Protein AF-A0A2X3J8E3-F1 (afdb_monomer_lite)

Secondary structure (DSSP, 8-state):
-HHHHHHHHHHHHHHHHHHHHHHHHHHHHHHHHHHHHHHHHHHHHHHHHHHHHHHHHHHHHHHHHHHHHHHHHTGGG-TTTGGG--

Radius of gyration: 34.48 Å; chains: 1; bounding box: 66×11×92 Å

pLDDT: mean 89.23, std 13.32, range [50.78, 98.5]

InterPro domains:
  IPR004089 Methyl-accepting chemotaxis protein (MCP) signalling domain [PF00015] (14-86)
  IPR004089 Methyl-accepting chemotaxis protein (MCP) signalling domain [PS50111] (1-86)

Organism: NCBI:txid158822

Sequence (86 aa):
MQENSQYAIQANQRADEARDMVAGGDQMMHTVNMSMQDIVARSSEMRGIVAMIDNVAFQTNILALNAAIEAAHAGNQGRGFAVVAS

Structure (mmCIF, N/CA/C/O backbone):
data_AF-A0A2X3J8E3-F1
#
_entry.id   AF-A0A2X3J8E3-F1
#
loop_
_atom_site.group_PDB
_atom_site.id
_atom_site.type_symbol
_atom_site.label_atom_id
_atom_site.label_alt_id
_atom_site.label_comp_id
_atom_site.label_asym_id
_atom_site.label_entity_id
_atom_site.label_seq_id
_atom_site.pdbx_PDB_ins_code
_atom_site.Cartn_x
_atom_site.Cartn_y
_atom_site.Cartn_z
_atom_site.occupancy
_atom_site.B_iso_or_equiv
_atom_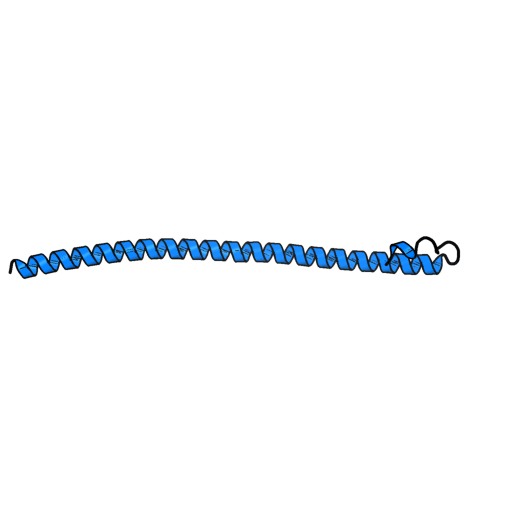site.auth_seq_id
_atom_site.auth_comp_id
_atom_site.auth_asym_id
_atom_site.auth_atom_id
_atom_site.pdbx_PDB_model_num
ATOM 1 N N . MET A 1 1 ? -34.272 -5.432 51.417 1.00 64.62 1 MET A N 1
ATOM 2 C CA . MET A 1 1 ? -34.930 -5.146 50.116 1.00 64.62 1 MET A CA 1
ATOM 3 C C . MET A 1 1 ? -34.344 -3.921 49.412 1.00 64.62 1 MET A C 1
ATOM 5 O O . MET A 1 1 ? -34.152 -4.006 48.208 1.00 64.62 1 MET A O 1
ATOM 9 N N . GLN A 1 2 ? -34.022 -2.824 50.117 1.00 72.00 2 GLN A N 1
ATOM 10 C CA . GLN A 1 2 ? -33.393 -1.636 49.504 1.00 72.00 2 GLN A CA 1
ATOM 11 C C . GLN A 1 2 ? -32.048 -1.935 48.817 1.00 72.00 2 GLN A C 1
ATOM 13 O O . GLN A 1 2 ? -31.870 -1.531 47.675 1.00 72.00 2 GLN A O 1
ATOM 18 N N . GLU A 1 3 ? -31.157 -2.712 49.443 1.00 78.62 3 GLU A N 1
ATOM 19 C CA . GLU A 1 3 ? -29.886 -3.113 48.813 1.00 78.62 3 GLU A CA 1
ATOM 20 C C . GLU A 1 3 ? -30.089 -3.924 47.527 1.00 78.62 3 GLU A C 1
ATOM 22 O O . GLU A 1 3 ? -29.490 -3.595 46.513 1.00 78.62 3 GLU A O 1
ATOM 27 N N . ASN A 1 4 ? -30.980 -4.926 47.512 1.00 84.12 4 ASN A N 1
ATOM 28 C CA . ASN A 1 4 ? -31.276 -5.696 46.291 1.00 84.12 4 ASN A CA 1
ATOM 29 C C . ASN A 1 4 ? -31.764 -4.808 45.137 1.00 84.12 4 ASN A C 1
ATOM 31 O O . ASN A 1 4 ? -31.380 -5.030 43.992 1.00 84.12 4 ASN A O 1
ATOM 35 N N . SER A 1 5 ? -32.594 -3.805 45.435 1.00 88.88 5 SER A N 1
ATOM 36 C CA . SER A 1 5 ? -33.047 -2.826 44.439 1.00 88.88 5 SER A CA 1
ATOM 37 C C . SER A 1 5 ? -31.874 -2.002 43.899 1.00 88.88 5 SER A C 1
ATOM 39 O O . SER A 1 5 ? -31.719 -1.839 42.691 1.00 88.88 5 SER A O 1
ATOM 41 N N . GLN A 1 6 ? -30.984 -1.555 44.787 1.00 90.88 6 GLN A N 1
ATOM 42 C CA . GLN A 1 6 ? -29.800 -0.786 44.415 1.00 90.88 6 GLN A CA 1
ATOM 43 C C . GLN A 1 6 ? -28.806 -1.615 43.582 1.00 90.88 6 GLN A C 1
ATOM 45 O O . GLN A 1 6 ? -28.288 -1.119 42.583 1.00 90.88 6 GLN A O 1
ATOM 50 N N . TYR A 1 7 ? -28.605 -2.892 43.924 1.00 90.69 7 TYR A N 1
ATOM 51 C CA . TYR A 1 7 ? -27.811 -3.833 43.129 1.00 90.69 7 TYR A CA 1
ATOM 52 C C . TYR A 1 7 ? -28.407 -4.059 41.734 1.00 90.69 7 TYR A C 1
ATOM 54 O O . TYR A 1 7 ? -27.665 -4.066 40.753 1.00 90.69 7 TYR A O 1
ATOM 62 N N . ALA A 1 8 ? -29.732 -4.191 41.617 1.00 92.94 8 ALA A N 1
ATOM 63 C CA . ALA A 1 8 ? -30.403 -4.362 40.328 1.00 92.94 8 ALA A CA 1
ATOM 64 C C . ALA A 1 8 ? -30.271 -3.122 39.423 1.00 92.94 8 ALA A C 1
ATOM 66 O O . ALA A 1 8 ? -30.066 -3.260 38.216 1.00 92.94 8 ALA A O 1
ATOM 67 N N . ILE A 1 9 ? -30.343 -1.914 39.992 1.00 93.88 9 ILE A N 1
ATOM 68 C CA . ILE A 1 9 ? -30.129 -0.657 39.255 1.00 93.88 9 ILE A CA 1
ATOM 69 C C . ILE A 1 9 ? -28.681 -0.568 38.767 1.00 93.88 9 ILE A C 1
ATOM 71 O O . ILE A 1 9 ? -28.438 -0.314 37.590 1.00 93.88 9 ILE A O 1
ATOM 75 N N . GLN A 1 10 ? -27.718 -0.839 39.650 1.00 95.12 10 GLN A N 1
ATOM 76 C CA . GLN A 1 10 ? -26.298 -0.756 39.311 1.00 95.12 10 GLN A CA 1
ATOM 77 C C . GLN A 1 10 ? -25.898 -1.797 38.249 1.00 95.12 10 GLN A C 1
ATOM 79 O O . GLN A 1 10 ? -25.087 -1.509 37.372 1.00 95.12 10 GLN A O 1
ATOM 84 N N . ALA A 1 11 ? -26.492 -2.994 38.292 1.00 94.88 11 ALA A N 1
ATOM 85 C CA . ALA A 1 11 ? -26.298 -4.022 37.273 1.00 94.88 11 ALA A CA 1
ATOM 86 C C . ALA A 1 11 ? -26.859 -3.607 35.902 1.00 94.88 11 ALA A C 1
ATOM 88 O O . ALA A 1 11 ? -26.192 -3.829 34.894 1.00 94.88 11 ALA A O 1
ATOM 89 N N . ASN A 1 12 ? -28.040 -2.976 35.857 1.00 95.81 12 ASN A N 1
ATOM 90 C CA . ASN A 1 12 ? -28.593 -2.439 34.607 1.00 95.81 12 ASN A CA 1
ATOM 91 C C . ASN A 1 12 ? -27.700 -1.341 34.028 1.00 95.81 12 ASN A C 1
ATOM 93 O O . ASN A 1 12 ? -27.377 -1.388 32.848 1.00 95.81 12 ASN A O 1
ATOM 97 N N . GLN A 1 13 ? -27.226 -0.420 34.867 1.00 96.62 13 GLN A N 1
ATOM 98 C CA . GLN A 1 13 ? -26.358 0.665 34.418 1.00 96.62 13 GLN A CA 1
ATOM 99 C C . GLN A 1 13 ? -25.049 0.143 33.807 1.00 96.62 13 GLN A C 1
ATOM 101 O O . GLN A 1 13 ? -24.662 0.565 32.723 1.00 96.62 13 GLN A O 1
ATOM 106 N N . ARG A 1 14 ? -24.413 -0.854 34.437 1.00 96.31 14 ARG A N 1
ATOM 107 C CA . ARG A 1 14 ? -23.227 -1.515 33.863 1.00 96.31 14 ARG A CA 1
ATOM 108 C C . ARG A 1 14 ? -23.534 -2.265 32.567 1.00 96.31 14 ARG A C 1
ATOM 110 O O . ARG A 1 14 ? -22.679 -2.335 31.689 1.00 96.31 14 ARG A O 1
ATOM 117 N N . ALA A 1 15 ? -24.720 -2.862 32.452 1.00 97.00 15 ALA A N 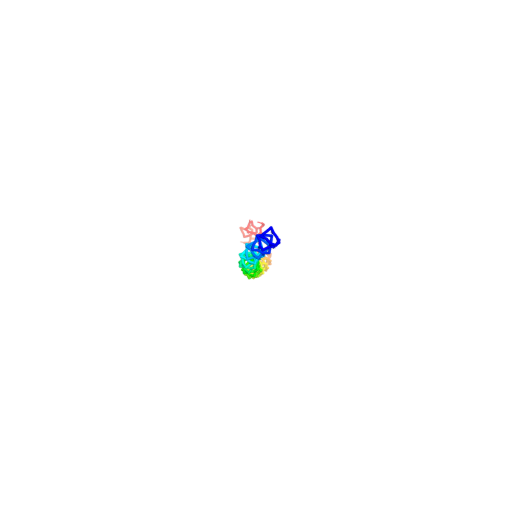1
ATOM 118 C CA . ALA A 1 15 ? -25.134 -3.533 31.225 1.00 97.00 15 ALA A CA 1
ATOM 119 C C . ALA A 1 15 ? -25.334 -2.534 30.075 1.00 97.00 15 ALA A C 1
ATOM 121 O O . ALA A 1 15 ? -24.962 -2.843 28.945 1.00 97.00 15 ALA A O 1
ATOM 122 N N . ASP A 1 16 ? -25.864 -1.343 30.357 1.00 97.44 16 ASP A N 1
ATOM 123 C CA . ASP A 1 16 ? -26.009 -0.272 29.369 1.00 97.44 16 ASP A CA 1
ATOM 124 C C . ASP A 1 16 ? -24.646 0.294 28.946 1.00 97.44 16 ASP A C 1
ATOM 126 O O . ASP A 1 16 ? -24.359 0.354 27.754 1.00 97.44 16 ASP A O 1
ATOM 130 N N . GLU A 1 17 ? -23.740 0.555 29.893 1.00 97.12 17 GLU A N 1
ATOM 131 C CA . GLU A 1 17 ? -22.355 0.955 29.585 1.00 97.12 17 GLU A CA 1
ATOM 132 C C . GLU A 1 17 ? -21.632 -0.088 28.712 1.00 97.12 17 GLU A C 1
ATOM 134 O O . GLU A 1 17 ? -20.921 0.252 27.764 1.00 97.12 17 GLU A O 1
ATOM 139 N N . ALA A 1 18 ? -21.828 -1.380 28.997 1.00 96.88 18 ALA A N 1
ATOM 140 C CA . ALA A 1 18 ? -21.266 -2.456 28.189 1.00 96.88 18 ALA A CA 1
ATOM 141 C C . ALA A 1 18 ? -21.850 -2.490 26.768 1.00 96.88 18 ALA A C 1
ATOM 143 O O . ALA A 1 18 ? -21.109 -2.732 25.814 1.00 96.88 18 ALA A O 1
ATOM 144 N N . ARG A 1 19 ? -23.154 -2.229 26.607 1.00 97.50 19 ARG A N 1
ATOM 145 C CA . ARG A 1 19 ? -23.801 -2.138 25.287 1.00 97.50 19 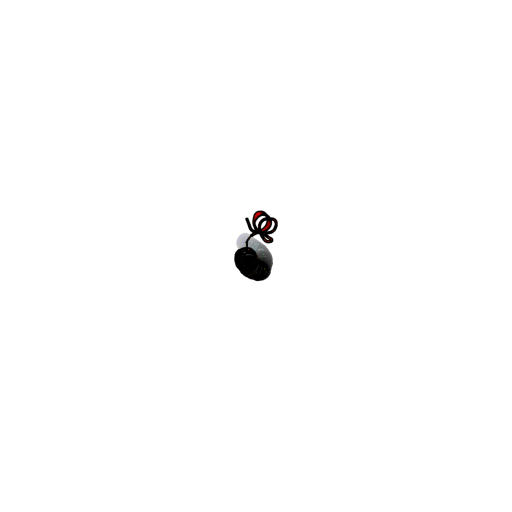ARG A CA 1
ATOM 146 C C . ARG A 1 19 ? -23.243 -0.980 24.472 1.00 97.50 19 ARG A C 1
ATOM 148 O O . ARG A 1 19 ? -22.927 -1.183 23.302 1.00 97.50 19 ARG A O 1
ATOM 155 N N . ASP A 1 20 ? -23.059 0.181 25.091 1.00 97.00 20 ASP A N 1
ATOM 156 C CA . ASP A 1 20 ? -22.501 1.358 24.423 1.00 97.00 20 ASP A CA 1
ATOM 157 C C . ASP A 1 20 ? -21.058 1.109 23.964 1.00 97.00 20 ASP A C 1
ATOM 159 O O . ASP A 1 20 ? -20.694 1.426 22.829 1.00 97.00 20 ASP A O 1
ATOM 163 N N . MET A 1 21 ? -20.243 0.458 24.804 1.00 96.38 21 MET A N 1
ATOM 164 C CA . MET A 1 21 ? -18.886 0.051 24.423 1.00 96.38 21 MET A CA 1
ATOM 165 C C . MET A 1 21 ? -18.880 -0.930 23.247 1.00 96.38 21 MET A C 1
ATOM 167 O O . MET A 1 21 ? -18.065 -0.785 22.335 1.00 96.38 21 MET A O 1
ATOM 171 N N . VAL A 1 22 ? -19.785 -1.913 23.237 1.00 96.88 22 VAL A N 1
ATOM 172 C CA . VAL A 1 22 ? -19.905 -2.870 22.127 1.00 96.88 22 VAL A CA 1
ATOM 173 C C . VAL A 1 22 ? -20.343 -2.169 20.841 1.00 96.88 22 VAL A C 1
ATOM 175 O O . VAL A 1 22 ? -19.754 -2.428 19.794 1.00 96.88 22 VAL A O 1
ATOM 178 N N . ALA A 1 23 ? -21.306 -1.247 20.907 1.00 96.19 23 ALA A N 1
ATOM 179 C CA . ALA A 1 23 ? -21.751 -0.474 19.746 1.00 96.19 23 ALA A CA 1
ATOM 180 C C . ALA A 1 23 ? -20.620 0.396 19.164 1.00 96.19 23 ALA A C 1
ATOM 182 O O . ALA A 1 23 ? -20.419 0.434 17.950 1.00 96.19 23 ALA A O 1
ATOM 183 N N . GLY A 1 24 ? -19.825 1.042 20.023 1.00 96.81 24 GLY A N 1
ATOM 184 C CA . GLY A 1 24 ? -18.627 1.769 19.592 1.00 96.81 24 GLY A CA 1
ATOM 185 C C . GLY A 1 24 ? -17.563 0.852 18.977 1.00 96.81 24 GLY A C 1
ATOM 186 O O . GLY A 1 24 ? -16.928 1.209 17.981 1.00 96.81 24 GLY A O 1
ATOM 187 N N . GLY A 1 25 ? -17.392 -0.348 19.536 1.00 96.94 25 GLY A N 1
ATOM 188 C CA . GLY A 1 25 ? -16.495 -1.374 19.007 1.00 96.94 25 GLY A CA 1
ATOM 189 C C . GLY A 1 25 ? -16.903 -1.864 17.616 1.00 96.94 25 GLY A C 1
ATOM 190 O O . GLY A 1 25 ? -16.046 -1.986 16.741 1.00 96.94 25 GLY A O 1
ATOM 191 N N . ASP A 1 26 ? -18.199 -2.075 17.385 1.00 96.81 26 ASP A N 1
ATOM 192 C CA . ASP A 1 26 ? -18.738 -2.478 16.082 1.00 96.81 26 ASP A CA 1
ATOM 193 C C . ASP A 1 26 ? -18.451 -1.420 15.006 1.00 96.81 26 ASP A C 1
ATOM 195 O O . ASP A 1 26 ? -17.896 -1.726 13.948 1.00 96.81 26 ASP A O 1
ATOM 199 N N . GLN A 1 27 ? -18.682 -0.142 15.323 1.00 97.19 27 GLN A N 1
ATOM 200 C C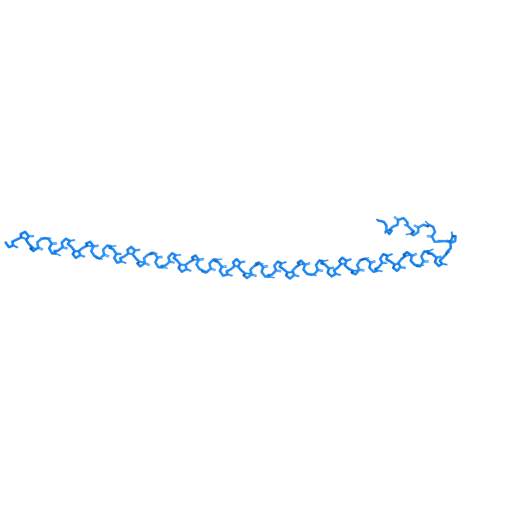A . GLN A 1 27 ? -18.371 0.966 14.417 1.00 97.19 27 GLN A CA 1
ATOM 201 C C . GLN A 1 27 ? -16.870 1.060 14.089 1.00 97.19 27 GLN A C 1
ATOM 203 O O . GLN A 1 27 ? -16.478 1.347 12.948 1.00 97.19 27 GLN A O 1
ATOM 208 N N . MET A 1 28 ? -16.006 0.808 15.076 1.00 97.50 28 MET A N 1
ATOM 209 C CA . MET A 1 28 ? -14.559 0.775 14.863 1.00 97.50 28 MET A CA 1
ATOM 210 C C . MET A 1 28 ? -14.170 -0.372 13.925 1.00 97.50 28 MET A C 1
ATOM 212 O O . MET A 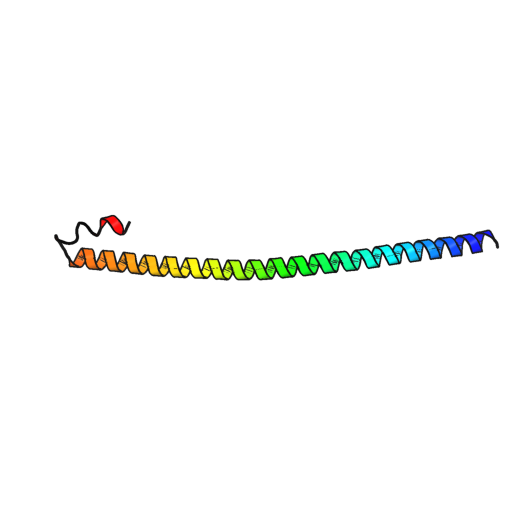1 28 ? -13.420 -0.157 12.971 1.00 97.50 28 MET A O 1
ATOM 216 N N . MET A 1 29 ? -14.717 -1.568 14.145 1.00 97.69 29 MET A N 1
ATOM 217 C CA . MET A 1 29 ? -14.459 -2.732 13.295 1.00 97.69 29 MET A CA 1
ATOM 218 C C . MET A 1 29 ? -14.970 -2.524 11.870 1.00 97.69 29 MET A C 1
ATOM 220 O O . MET A 1 29 ? -14.272 -2.874 10.916 1.00 97.69 29 MET A O 1
ATOM 224 N N . HIS A 1 30 ? -16.125 -1.878 11.703 1.00 98.12 30 HIS A N 1
ATOM 225 C CA . HIS A 1 30 ? -16.630 -1.482 10.392 1.00 98.12 30 HIS A CA 1
ATOM 226 C C . HIS A 1 30 ? -15.644 -0.553 9.664 1.00 98.12 30 HIS A C 1
ATOM 228 O O . HIS A 1 30 ? -15.321 -0.767 8.495 1.00 98.12 30 HIS A O 1
ATOM 234 N N . THR A 1 31 ? -15.098 0.440 10.369 1.00 97.94 31 THR A N 1
ATOM 235 C CA . THR A 1 31 ? -14.111 1.383 9.812 1.00 97.94 31 THR A CA 1
ATOM 236 C C . THR A 1 31 ? -12.816 0.677 9.395 1.00 97.94 31 THR A C 1
ATOM 238 O O . THR A 1 31 ? -12.269 0.943 8.320 1.00 97.94 31 THR A O 1
ATOM 241 N N . VAL A 1 32 ? -12.336 -0.265 10.214 1.00 98.06 32 VAL A N 1
ATOM 242 C CA . VAL A 1 32 ? -11.153 -1.081 9.897 1.00 98.06 32 VAL A CA 1
ATOM 243 C C . VAL A 1 32 ? -11.405 -1.953 8.667 1.00 98.06 32 VAL A C 1
ATOM 245 O O . VAL A 1 32 ? -10.546 -2.032 7.790 1.00 98.06 32 VAL A O 1
ATOM 248 N N . ASN A 1 33 ? -12.585 -2.568 8.562 1.00 98.31 33 ASN A N 1
ATOM 249 C CA . ASN A 1 33 ? -12.953 -3.389 7.409 1.00 98.31 33 ASN A CA 1
ATOM 250 C C . ASN A 1 33 ? -12.976 -2.560 6.114 1.00 98.31 33 ASN A C 1
ATOM 252 O O . ASN A 1 33 ? -12.353 -2.952 5.131 1.00 98.31 33 ASN A O 1
ATOM 256 N N . MET A 1 34 ? -13.587 -1.370 6.135 1.00 98.31 34 MET A N 1
ATOM 257 C CA . MET A 1 34 ? -13.551 -0.448 4.992 1.00 98.31 34 MET A CA 1
ATOM 258 C C . MET A 1 34 ? -12.118 -0.081 4.590 1.00 98.31 34 MET A C 1
ATOM 260 O O . MET A 1 34 ? -11.755 -0.177 3.421 1.00 98.31 34 MET A O 1
ATOM 264 N N . SER A 1 35 ? -11.270 0.252 5.566 1.00 98.25 35 SER A N 1
ATOM 265 C CA . SER A 1 35 ? -9.863 0.585 5.309 1.00 98.25 35 SER A CA 1
ATOM 266 C C . SER A 1 35 ? -9.104 -0.582 4.668 1.00 98.25 35 SER A C 1
ATOM 268 O O . SER A 1 35 ? -8.296 -0.385 3.763 1.00 98.25 35 SER A O 1
ATOM 270 N N . MET A 1 36 ? -9.376 -1.817 5.101 1.00 97.75 36 MET A N 1
ATOM 271 C CA . MET A 1 36 ? -8.794 -3.017 4.496 1.00 97.75 36 MET A CA 1
ATOM 272 C C . MET A 1 36 ? -9.275 -3.233 3.056 1.00 97.75 36 MET A C 1
ATOM 274 O O . MET A 1 36 ? -8.470 -3.600 2.199 1.00 97.75 36 MET A O 1
ATOM 278 N N . GLN A 1 37 ? -10.551 -2.974 2.762 1.00 98.38 37 GLN A N 1
ATOM 279 C CA . GLN A 1 37 ? -11.081 -3.047 1.395 1.00 98.38 37 GLN A CA 1
ATOM 280 C C . GLN A 1 37 ? -10.403 -2.022 0.478 1.00 98.38 37 GLN A C 1
ATOM 282 O O . GLN A 1 37 ? -9.973 -2.377 -0.623 1.00 98.38 37 GLN A O 1
ATOM 287 N N . ASP A 1 38 ? -10.202 -0.795 0.961 1.00 98.38 38 ASP A N 1
ATOM 288 C CA . ASP A 1 38 ? -9.476 0.245 0.227 1.00 98.38 38 ASP A CA 1
ATOM 289 C C . ASP A 1 38 ? -8.016 -0.157 -0.029 1.00 98.38 38 ASP A C 1
ATOM 291 O O . ASP A 1 38 ? -7.505 0.003 -1.141 1.00 98.38 38 ASP A O 1
ATOM 295 N N . ILE A 1 39 ? -7.335 -0.748 0.963 1.00 98.12 39 ILE A N 1
ATOM 296 C CA . ILE A 1 39 ? -5.970 -1.276 0.798 1.00 98.12 39 ILE A CA 1
ATOM 297 C C . ILE A 1 39 ? -5.927 -2.343 -0.303 1.00 98.12 39 ILE A C 1
ATOM 299 O O . ILE A 1 39 ? -5.022 -2.324 -1.144 1.00 98.12 39 ILE A O 1
ATOM 303 N N . VAL A 1 40 ? -6.895 -3.263 -0.333 1.00 98.19 40 VAL A N 1
ATOM 304 C CA . VAL A 1 40 ? -6.973 -4.314 -1.359 1.00 98.19 40 VAL A CA 1
ATOM 305 C C . VAL A 1 40 ? -7.203 -3.713 -2.747 1.00 98.19 40 VAL A C 1
ATOM 307 O O . VAL A 1 40 ? -6.517 -4.107 -3.697 1.00 98.19 40 VAL A O 1
ATOM 310 N N . ALA A 1 41 ? -8.107 -2.739 -2.866 1.00 98.25 41 ALA A N 1
ATOM 311 C CA . ALA A 1 41 ? -8.388 -2.053 -4.124 1.00 98.25 41 ALA A CA 1
ATOM 312 C C . ALA A 1 41 ? -7.139 -1.339 -4.667 1.00 98.25 41 ALA A C 1
ATOM 314 O O . ALA A 1 41 ? -6.726 -1.589 -5.803 1.00 98.25 41 ALA A O 1
ATOM 315 N N . ARG A 1 42 ? -6.461 -0.544 -3.827 1.00 98.25 42 ARG A N 1
ATOM 316 C CA . ARG A 1 42 ? -5.223 0.168 -4.199 1.00 98.25 42 ARG A CA 1
ATOM 317 C C . ARG A 1 42 ? -4.089 -0.789 -4.550 1.00 98.25 42 ARG A C 1
ATOM 319 O O . ARG A 1 42 ? -3.347 -0.557 -5.499 1.00 98.25 42 ARG A O 1
ATOM 326 N N . SER A 1 43 ? -3.981 -1.908 -3.837 1.00 98.31 43 SER A N 1
ATOM 327 C CA . SER A 1 43 ? -3.006 -2.953 -4.167 1.00 98.31 43 SER A CA 1
ATOM 328 C C . SER A 1 43 ? -3.279 -3.573 -5.542 1.00 98.31 43 SER A C 1
ATOM 330 O O . SER A 1 43 ? -2.347 -3.961 -6.244 1.00 98.31 43 SER A O 1
ATOM 332 N N . SER A 1 44 ? -4.547 -3.671 -5.950 1.00 98.12 44 SER A N 1
ATOM 333 C CA . SER A 1 44 ? -4.915 -4.159 -7.281 1.00 98.12 44 SER A CA 1
ATOM 334 C C . SER A 1 44 ? -4.552 -3.185 -8.391 1.00 98.12 44 SER A C 1
ATOM 336 O O . SER A 1 44 ? -4.045 -3.609 -9.427 1.00 98.12 44 SER A O 1
ATOM 338 N N . GLU A 1 45 ? -4.756 -1.893 -8.160 1.00 98.06 45 GLU A N 1
ATOM 339 C CA . GLU A 1 45 ? -4.310 -0.844 -9.075 1.00 98.06 45 GLU A CA 1
ATOM 340 C C . GLU A 1 45 ? -2.785 -0.883 -9.259 1.00 98.06 45 GLU A C 1
ATOM 342 O O . GLU A 1 45 ? -2.298 -0.922 -10.389 1.00 98.06 45 GLU A O 1
ATOM 347 N N . MET A 1 46 ? -2.025 -1.000 -8.161 1.00 97.69 46 MET A N 1
ATOM 348 C CA . MET A 1 46 ? -0.564 -1.142 -8.218 1.00 97.69 46 MET A CA 1
ATOM 349 C C . MET A 1 46 ? -0.126 -2.360 -9.038 1.00 97.69 46 MET A C 1
ATOM 351 O O . MET A 1 46 ? 0.810 -2.254 -9.828 1.00 97.69 46 MET A O 1
ATOM 355 N N . ARG A 1 47 ? -0.814 -3.506 -8.913 1.00 98.50 47 ARG A N 1
ATOM 356 C CA . ARG A 1 47 ? -0.537 -4.680 -9.763 1.00 98.50 47 ARG A CA 1
ATOM 357 C C . ARG A 1 47 ? -0.747 -4.379 -11.247 1.00 98.50 47 ARG A C 1
ATOM 359 O O . ARG A 1 47 ? 0.053 -4.825 -12.064 1.00 98.50 47 ARG A O 1
ATOM 366 N N . GLY A 1 48 ? -1.779 -3.609 -11.593 1.00 98.19 48 GLY A N 1
ATOM 367 C CA . GLY A 1 48 ? -2.006 -3.148 -12.964 1.00 98.19 48 GLY A CA 1
ATOM 368 C C . GLY A 1 48 ? -0.859 -2.279 -13.488 1.00 98.19 48 GLY A C 1
ATOM 369 O O . GLY A 1 48 ? -0.394 -2.479 -14.609 1.00 98.19 48 GLY A O 1
ATOM 370 N N . ILE A 1 49 ? -0.341 -1.372 -12.655 1.00 97.69 49 ILE A N 1
ATOM 371 C CA . ILE A 1 49 ? 0.815 -0.530 -12.999 1.00 97.69 49 ILE A CA 1
ATOM 372 C C . ILE A 1 49 ? 2.070 -1.383 -13.218 1.00 97.69 49 ILE A C 1
ATOM 374 O O . ILE A 1 49 ? 2.768 -1.196 -14.211 1.00 97.69 49 ILE A O 1
ATOM 378 N N . VAL A 1 50 ? 2.342 -2.349 -12.337 1.00 98.12 50 VAL A N 1
ATOM 379 C CA . VAL A 1 50 ? 3.489 -3.261 -12.486 1.00 98.12 50 VAL A CA 1
ATOM 380 C C . VAL A 1 50 ? 3.384 -4.072 -13.780 1.00 98.12 50 VAL A C 1
ATOM 382 O O . VAL A 1 50 ? 4.366 -4.174 -14.509 1.00 98.12 50 VAL A O 1
ATOM 385 N N . ALA A 1 51 ? 2.196 -4.581 -14.117 1.00 98.31 51 ALA A N 1
ATOM 386 C CA . ALA A 1 51 ? 1.980 -5.295 -15.375 1.00 98.31 51 ALA A CA 1
ATOM 387 C C . ALA A 1 51 ? 2.212 -4.397 -16.602 1.00 98.31 51 ALA A C 1
ATOM 389 O O . ALA A 1 51 ? 2.773 -4.831 -17.605 1.00 98.31 51 ALA A O 1
ATOM 390 N N . MET A 1 52 ? 1.808 -3.128 -16.541 1.00 98.38 52 MET A N 1
ATOM 391 C CA . MET A 1 52 ? 2.094 -2.159 -17.599 1.00 98.38 52 MET A CA 1
ATOM 392 C C . MET A 1 52 ? 3.600 -1.890 -17.739 1.00 98.38 52 MET A C 1
ATOM 394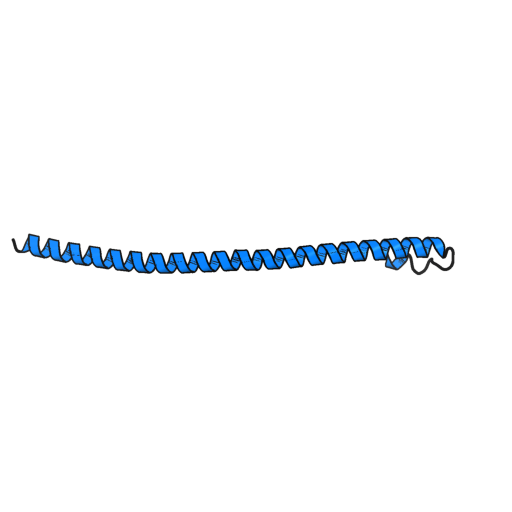 O O . MET A 1 52 ? 4.095 -1.844 -18.862 1.00 98.38 52 MET A O 1
ATOM 398 N N . ILE A 1 53 ? 4.337 -1.763 -16.629 1.00 97.62 53 ILE A N 1
ATOM 399 C CA . ILE A 1 53 ? 5.802 -1.611 -16.647 1.00 97.62 53 ILE A CA 1
ATOM 400 C C . ILE A 1 53 ? 6.463 -2.827 -17.303 1.00 97.62 53 ILE A C 1
ATOM 402 O O . ILE A 1 53 ? 7.331 -2.652 -18.155 1.00 97.62 53 ILE A O 1
ATOM 406 N N . ASP A 1 54 ? 6.023 -4.040 -16.961 1.00 97.62 54 ASP A N 1
ATOM 407 C CA . ASP A 1 54 ? 6.541 -5.279 -17.552 1.00 97.62 54 ASP A CA 1
ATOM 408 C C . ASP A 1 54 ? 6.307 -5.324 -19.073 1.00 97.62 54 ASP A C 1
ATOM 410 O O . ASP A 1 54 ? 7.214 -5.622 -19.851 1.00 97.62 54 ASP A O 1
ATOM 414 N N . ASN A 1 55 ? 5.125 -4.893 -19.528 1.00 97.69 55 ASN A N 1
ATOM 415 C CA . ASN A 1 55 ? 4.835 -4.762 -20.958 1.00 97.69 55 ASN A CA 1
ATOM 416 C C . ASN A 1 55 ? 5.748 -3.741 -21.659 1.00 97.69 55 ASN A C 1
ATOM 418 O O . ASN A 1 55 ? 6.239 -4.012 -22.756 1.00 97.69 55 ASN A O 1
ATOM 422 N N . VAL A 1 56 ? 6.001 -2.579 -21.047 1.00 96.69 56 VAL A N 1
ATOM 423 C CA . VAL A 1 56 ? 6.916 -1.565 -21.604 1.00 96.69 56 VAL A CA 1
ATOM 424 C C . VAL A 1 56 ? 8.351 -2.090 -21.649 1.00 96.69 56 VAL A C 1
ATOM 426 O O . VAL A 1 56 ? 9.049 -1.888 -22.646 1.00 96.69 56 VAL A O 1
ATOM 429 N N . ALA A 1 57 ? 8.792 -2.800 -20.612 1.00 96.81 57 ALA A N 1
ATOM 430 C CA . ALA A 1 57 ? 10.111 -3.421 -20.573 1.00 96.81 57 ALA A CA 1
ATOM 431 C C . ALA A 1 57 ? 10.267 -4.465 -21.687 1.00 96.81 57 ALA A C 1
ATOM 433 O O . ALA A 1 57 ? 11.268 -4.456 -22.404 1.00 96.81 57 ALA A O 1
ATOM 434 N N . PHE A 1 58 ? 9.248 -5.301 -21.906 1.00 95.69 58 PHE A N 1
ATOM 435 C CA . PHE A 1 58 ? 9.245 -6.268 -22.999 1.00 95.69 58 PHE A CA 1
ATOM 436 C C . PHE A 1 58 ? 9.313 -5.587 -24.372 1.00 95.69 58 PHE A C 1
ATOM 438 O O . PHE A 1 58 ? 10.140 -5.957 -25.205 1.00 95.69 58 PHE A O 1
ATOM 445 N N . GLN A 1 59 ? 8.504 -4.551 -24.605 1.00 96.12 59 GLN A N 1
ATOM 446 C CA . GLN A 1 59 ? 8.552 -3.777 -25.851 1.00 96.12 59 GLN A CA 1
ATOM 447 C C . GLN A 1 59 ? 9.924 -3.128 -26.067 1.00 96.12 59 GLN A C 1
ATOM 449 O O . GLN A 1 59 ? 10.452 -3.167 -27.177 1.00 96.12 59 GLN A O 1
ATOM 454 N N . THR A 1 60 ? 10.528 -2.588 -25.007 1.00 95.88 60 THR A N 1
ATOM 455 C CA . THR A 1 60 ? 11.872 -1.993 -25.049 1.00 95.88 60 THR A CA 1
ATOM 456 C C . THR A 1 60 ? 12.924 -3.039 -25.412 1.00 95.88 60 THR A C 1
ATOM 458 O O . THR A 1 60 ? 13.776 -2.781 -26.259 1.00 95.88 60 THR A O 1
ATOM 461 N N . ASN A 1 61 ? 12.824 -4.246 -24.851 1.00 91.44 61 ASN A N 1
ATOM 462 C CA . ASN A 1 61 ? 13.706 -5.358 -25.188 1.00 91.44 61 ASN A CA 1
ATOM 463 C C . ASN A 1 61 ? 13.578 -5.774 -26.666 1.00 91.44 61 ASN A C 1
ATOM 465 O O . ASN A 1 61 ? 14.583 -6.000 -27.336 1.00 91.44 61 ASN A O 1
ATOM 469 N N . ILE A 1 62 ? 12.357 -5.816 -27.210 1.00 93.25 62 ILE A N 1
ATOM 470 C CA . ILE A 1 62 ? 12.136 -6.091 -28.639 1.00 93.25 62 ILE A CA 1
ATOM 471 C C . ILE A 1 62 ? 12.700 -4.971 -29.522 1.00 93.25 62 ILE A C 1
ATOM 473 O O . ILE A 1 62 ? 13.332 -5.257 -30.537 1.00 93.25 62 ILE A O 1
ATOM 477 N N . LEU A 1 63 ? 12.517 -3.702 -29.144 1.00 93.31 63 LEU A N 1
ATOM 478 C CA . LEU A 1 63 ? 13.099 -2.566 -29.865 1.00 93.31 63 LEU A CA 1
ATOM 479 C C . LEU A 1 63 ? 14.631 -2.630 -29.880 1.00 93.31 63 LEU A C 1
ATOM 481 O O . LEU A 1 63 ? 15.232 -2.444 -30.937 1.00 93.31 63 LEU A O 1
ATOM 485 N N . ALA A 1 64 ? 15.254 -2.944 -28.741 1.00 91.69 64 ALA A N 1
ATOM 486 C CA . ALA A 1 64 ? 16.702 -3.106 -28.628 1.00 91.69 64 ALA A CA 1
ATOM 487 C C . ALA A 1 64 ? 17.214 -4.272 -29.486 1.00 91.69 64 ALA A C 1
ATOM 489 O O . ALA A 1 64 ? 18.193 -4.121 -30.218 1.00 91.69 64 ALA A O 1
ATOM 490 N N . LEU A 1 65 ? 16.514 -5.411 -29.465 1.00 89.69 65 LEU A N 1
ATOM 491 C CA . LEU A 1 65 ? 16.839 -6.555 -30.315 1.00 89.69 65 LEU A CA 1
ATOM 492 C C . LEU A 1 65 ? 16.744 -6.196 -31.804 1.00 89.69 65 LEU A C 1
ATOM 494 O O . LEU A 1 65 ? 17.659 -6.501 -32.567 1.00 89.69 65 LEU A O 1
ATOM 498 N N . ASN A 1 66 ? 15.676 -5.513 -32.218 1.00 88.62 66 ASN A N 1
ATOM 499 C CA . ASN A 1 66 ? 15.512 -5.064 -33.600 1.00 88.62 66 ASN A CA 1
ATOM 500 C C . ASN A 1 66 ? 16.627 -4.093 -34.015 1.00 88.62 66 ASN A C 1
ATOM 502 O O . ASN A 1 66 ? 17.169 -4.220 -35.111 1.00 88.62 66 ASN A O 1
ATOM 506 N N . ALA A 1 67 ? 17.023 -3.170 -33.134 1.00 89.00 67 ALA A N 1
ATOM 507 C CA . ALA A 1 67 ? 18.143 -2.265 -33.384 1.00 89.00 67 ALA A CA 1
ATOM 508 C C . ALA A 1 67 ? 19.477 -3.018 -33.532 1.00 89.00 67 ALA A C 1
ATOM 510 O O . ALA A 1 67 ? 20.271 -2.693 -34.414 1.00 89.00 67 ALA A O 1
ATOM 511 N N . ALA A 1 68 ? 19.713 -4.052 -32.718 1.00 87.12 68 ALA A N 1
ATOM 512 C CA . ALA A 1 68 ? 20.899 -4.899 -32.825 1.00 87.12 68 ALA A CA 1
ATOM 513 C C . ALA A 1 68 ? 20.937 -5.690 -34.147 1.00 87.12 68 ALA A C 1
ATOM 515 O O . ALA A 1 68 ? 21.994 -5.788 -34.774 1.00 87.12 68 ALA A O 1
ATOM 516 N N . ILE A 1 69 ? 19.789 -6.210 -34.599 1.00 88.25 69 ILE A N 1
ATOM 517 C CA . ILE A 1 69 ? 19.656 -6.891 -35.897 1.00 88.25 69 ILE A CA 1
ATOM 518 C C . ILE A 1 69 ? 19.955 -5.919 -37.044 1.00 88.25 69 ILE A C 1
ATOM 520 O O . ILE A 1 69 ? 20.752 -6.237 -37.927 1.00 88.25 69 ILE A O 1
ATOM 524 N N . GLU A 1 70 ? 19.368 -4.723 -37.017 1.00 86.44 70 GLU A N 1
ATOM 525 C CA . GLU A 1 70 ? 19.569 -3.716 -38.062 1.00 86.44 70 GLU A CA 1
ATOM 526 C C . GLU A 1 70 ? 21.025 -3.221 -38.102 1.00 86.44 70 GLU A C 1
ATOM 528 O O . GLU A 1 70 ? 21.617 -3.086 -39.173 1.00 86.44 70 GLU A O 1
ATOM 533 N N . ALA A 1 71 ? 21.661 -3.039 -36.938 1.00 83.44 71 ALA A N 1
ATOM 534 C CA . ALA A 1 71 ? 23.079 -2.691 -36.847 1.00 83.44 71 ALA A CA 1
ATOM 535 C C . ALA A 1 71 ? 23.991 -3.787 -37.429 1.00 83.44 71 ALA A C 1
ATOM 537 O O . ALA A 1 71 ? 24.985 -3.471 -38.087 1.00 83.44 71 ALA A O 1
ATOM 538 N N . ALA A 1 72 ? 23.647 -5.065 -37.228 1.00 82.06 72 ALA A N 1
ATOM 539 C CA . ALA A 1 72 ? 24.356 -6.188 -37.838 1.00 82.06 72 ALA A CA 1
ATOM 540 C C . ALA A 1 72 ? 24.163 -6.230 -39.366 1.00 82.06 72 ALA A C 1
ATOM 542 O O . ALA A 1 72 ? 25.112 -6.534 -40.092 1.00 82.06 72 ALA A O 1
ATOM 543 N N . HIS A 1 73 ? 22.973 -5.869 -39.861 1.00 83.31 73 HIS A N 1
ATOM 544 C CA . HIS A 1 73 ? 22.672 -5.783 -41.293 1.00 83.31 73 HIS A CA 1
ATOM 545 C C . HIS A 1 73 ? 23.424 -4.619 -41.971 1.00 83.31 73 HIS A C 1
ATOM 547 O O . HIS A 1 73 ? 23.966 -4.780 -43.064 1.00 83.31 73 HIS A O 1
ATOM 553 N N . ALA A 1 74 ? 23.545 -3.465 -41.306 1.00 81.81 74 ALA A N 1
ATOM 554 C CA . ALA A 1 74 ? 24.212 -2.269 -41.835 1.00 81.81 74 ALA A CA 1
ATOM 555 C C . ALA A 1 74 ? 25.756 -2.370 -41.934 1.00 81.81 74 ALA A C 1
ATOM 557 O O . ALA A 1 74 ? 26.410 -1.474 -42.484 1.00 81.81 74 ALA A O 1
ATOM 558 N N . GLY A 1 75 ? 26.374 -3.437 -41.414 1.00 73.25 75 GLY A N 1
ATOM 559 C CA . GLY A 1 75 ? 27.814 -3.686 -41.535 1.00 73.25 75 GLY A CA 1
ATOM 560 C C . GLY A 1 75 ? 28.689 -2.529 -41.015 1.00 73.25 75 GLY A C 1
ATOM 561 O O . GLY A 1 75 ? 28.514 -2.048 -39.896 1.00 73.25 75 GLY A O 1
ATOM 562 N N . ASN A 1 76 ? 29.650 -2.046 -41.819 1.00 65.56 76 ASN A N 1
ATOM 563 C CA . ASN A 1 76 ? 30.589 -0.979 -41.417 1.00 65.56 76 ASN A CA 1
ATOM 564 C C . ASN A 1 76 ? 29.939 0.405 -41.200 1.00 65.56 76 ASN A C 1
ATOM 566 O O . ASN A 1 76 ? 30.556 1.249 -40.552 1.00 65.56 76 ASN A O 1
ATOM 570 N N . GLN A 1 77 ? 28.717 0.636 -41.695 1.00 63.44 77 GLN A N 1
ATOM 571 C CA . GLN A 1 77 ? 27.953 1.874 -41.470 1.00 63.44 77 GLN A CA 1
ATOM 572 C C . GLN A 1 77 ? 27.149 1.838 -40.147 1.00 63.44 77 GLN A C 1
ATOM 574 O O . GLN A 1 77 ? 26.711 2.879 -39.668 1.00 63.44 77 GLN A O 1
ATOM 579 N N . GLY A 1 78 ? 26.978 0.662 -39.518 1.00 60.19 78 GLY A N 1
ATOM 580 C CA . GLY A 1 78 ? 26.152 0.454 -38.312 1.00 60.19 78 GLY A CA 1
ATOM 581 C C . GLY A 1 78 ? 26.882 0.567 -36.965 1.00 60.19 78 GLY A C 1
ATOM 582 O O . GLY A 1 78 ? 26.253 0.508 -35.909 1.00 60.19 78 GLY A O 1
ATOM 583 N N . ARG A 1 79 ? 28.209 0.760 -36.967 1.00 61.47 79 ARG A N 1
ATOM 584 C CA . ARG A 1 79 ? 29.046 0.751 -35.747 1.00 61.47 79 ARG A CA 1
ATOM 585 C C . ARG A 1 79 ? 28.688 1.830 -34.714 1.00 61.47 79 ARG A C 1
ATOM 587 O O . ARG A 1 79 ? 28.950 1.628 -33.535 1.00 61.47 79 ARG A O 1
ATOM 594 N N . GLY A 1 80 ? 28.074 2.938 -35.136 1.00 62.00 80 GLY A N 1
ATOM 595 C CA . GLY A 1 80 ? 27.606 4.001 -34.236 1.00 62.00 80 GLY A CA 1
ATOM 596 C C . GLY A 1 80 ? 26.305 3.680 -33.487 1.00 62.00 80 GLY A C 1
ATOM 597 O O . GLY A 1 80 ? 26.060 4.266 -32.438 1.00 62.00 80 GLY A O 1
ATOM 598 N N . PHE A 1 81 ? 25.493 2.735 -33.978 1.00 57.47 81 PHE A N 1
ATOM 599 C CA . PHE A 1 81 ? 24.194 2.383 -33.383 1.00 57.47 81 PHE A CA 1
ATOM 600 C C . PHE A 1 81 ? 24.289 1.274 -32.326 1.00 57.47 81 PHE A C 1
ATOM 602 O O . PHE A 1 81 ? 23.453 1.206 -31.428 1.00 57.47 81 PHE A O 1
ATOM 609 N N . ALA A 1 82 ? 25.339 0.449 -32.373 1.00 57.09 82 ALA A N 1
ATOM 610 C CA . ALA A 1 82 ? 25.541 -0.661 -31.439 1.00 57.09 82 ALA A CA 1
ATOM 611 C C . ALA A 1 82 ? 25.791 -0.223 -29.977 1.00 57.09 82 ALA A C 1
ATOM 613 O O . ALA A 1 82 ? 25.571 -1.010 -29.064 1.00 57.09 82 ALA A O 1
ATOM 614 N N . VAL A 1 83 ? 26.222 1.023 -29.742 1.00 59.75 83 VAL A N 1
ATOM 615 C CA . VAL A 1 83 ? 26.505 1.568 -28.394 1.00 59.75 83 VAL A CA 1
ATOM 616 C C . VAL A 1 83 ? 25.241 2.024 -27.649 1.00 59.75 83 VAL A C 1
ATOM 618 O O . VAL A 1 83 ? 25.283 2.221 -26.442 1.00 59.75 83 VAL A O 1
ATOM 621 N N . VAL A 1 84 ? 24.102 2.168 -28.333 1.00 57.34 84 VAL A N 1
ATOM 622 C CA . VAL A 1 84 ? 22.845 2.649 -27.719 1.00 57.34 84 VAL A CA 1
ATOM 623 C C . VAL A 1 84 ? 21.948 1.489 -27.248 1.00 57.34 84 VAL A C 1
ATOM 625 O O . VAL A 1 84 ? 20.947 1.718 -26.578 1.00 57.34 84 VAL A O 1
ATOM 628 N N . ALA A 1 85 ? 22.303 0.241 -27.574 1.00 53.41 85 ALA A N 1
ATOM 629 C CA . ALA A 1 85 ? 21.502 -0.953 -27.286 1.00 53.41 85 ALA A CA 1
ATOM 630 C C . ALA A 1 85 ? 21.921 -1.729 -26.016 1.00 53.41 85 ALA A C 1
ATOM 632 O O . ALA A 1 85 ? 21.356 -2.792 -25.759 1.00 53.41 85 ALA A O 1
ATOM 633 N N . SER A 1 86 ? 22.913 -1.245 -25.256 1.00 50.78 86 SER A N 1
ATOM 634 C CA . SER A 1 86 ? 23.416 -1.875 -24.020 1.00 50.78 86 SER A CA 1
ATOM 635 C C . SER A 1 86 ? 22.772 -1.326 -22.756 1.00 50.78 86 SER A C 1
ATOM 637 O O . SER A 1 86 ? 22.695 -0.080 -22.669 1.00 50.78 86 SER A O 1
#

Foldseek 3Di:
DVVVVVVVVVVVVVVVVVVVVVVVVVVVVVVVVVVVVVVVVVVVVVVVVVVVVVVVVVVLLVVLVVQVVVLVVCPPVSPVSPVVSD